Protein AF-A0A351A1B8-F1 (afdb_monomer)

Secondary structure (DSSP, 8-state):
---EEEEEEEEETTTTEEEEEEEETTS-TTSPPEEEEES-SEEEEEEETTEEEEEEE--HHHHHHTT-SPP-----

Solvent-accessible surface area (backbone atoms only — not comparable to full-atom values): 4937 Å² total; per-residue (Å²): 135,80,61,63,49,72,50,78,44,81,76,38,84,88,74,57,28,33,40,35,40,40,37,55,73,84,53,62,93,86,53,78,69,44,79,47,74,44,64,63,79,45,78,47,79,48,81,50,101,89,47,72,50,78,48,73,43,62,55,69,66,58,37,48,78,71,61,76,44,80,78,79,71,80,80,127

Nearest PDB structures (foldseek):
  3kar-assembly1_A  TM=4.940E-01  e=2.693E+00  Saccharomyces cerevisiae
  8c5u-assembly1_A  TM=3.296E-01  e=2.525E+00  Saccharomyces cerevisiae S288C
  8q63-assembly1_A  TM=3.062E-01  e=2.873E+00  Saccharomyces cerevisiae S288C
  5nfv-assembly1_A  TM=3.554E-01  e=8.088E+00  Francisella tularensis subsp. novicida U112

Foldseek 3Di:
DQQKDKDKDPLDPVLPWIKIWIDRNPDPPPDDIDIDIPSFPDWDWDQDPVGIDIDTHHPPVSCVVNVVDPDPPPDD

Radius of gyration: 16.52 Å; Cα contacts (8 Å, |Δi|>4): 102; chains: 1; bounding box: 57×29×32 Å

pLDDT: mean 70.59, std 9.15, range [39.0, 80.81]

Sequence (76 aa):
MSTKATLRYVVDEVSGTSAHLYEECLAPADFPAFLELSGVSEVSIDVTPHGTDVTVAIPRQLAAELGLLPLTVKQE

Mean predicted aligned error: 11.26 Å

Structure (mmCIF, N/CA/C/O backbone):
data_AF-A0A351A1B8-F1
#
_entry.id   AF-A0A351A1B8-F1
#
loop_
_atom_site.group_PDB
_atom_site.id
_atom_site.type_symbol
_atom_site.label_atom_id
_atom_site.label_alt_id
_atom_site.label_comp_id
_atom_site.label_asym_id
_atom_site.label_entity_id
_atom_site.label_seq_id
_atom_site.pdbx_PDB_ins_code
_atom_site.Cartn_x
_atom_site.Cartn_y
_atom_site.Cartn_z
_atom_site.occupancy
_atom_site.B_iso_or_equiv
_atom_site.auth_seq_id
_atom_site.auth_comp_id
_atom_site.auth_asym_id
_atom_site.auth_atom_id
_atom_site.pdbx_PDB_model_num
ATOM 1 N N . MET A 1 1 ? 23.309 14.604 -3.245 1.00 44.91 1 MET A N 1
ATOM 2 C CA . MET A 1 1 ? 22.213 14.725 -4.228 1.00 44.91 1 MET A CA 1
ATOM 3 C C . MET A 1 1 ? 21.496 13.388 -4.233 1.00 44.91 1 MET A C 1
ATOM 5 O O . MET A 1 1 ? 22.126 12.405 -4.592 1.00 44.91 1 MET A O 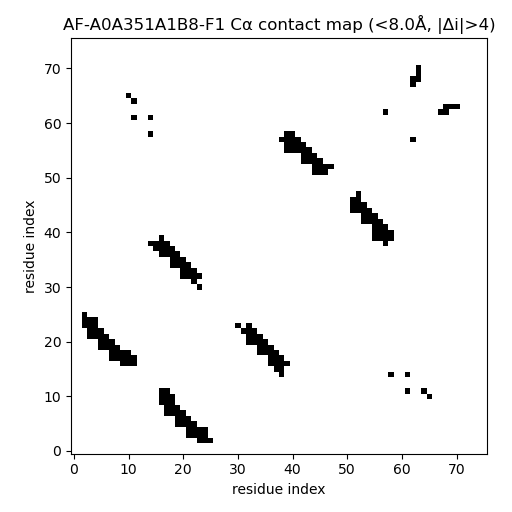1
ATOM 9 N N . SER A 1 2 ? 20.273 13.325 -3.701 1.00 47.44 2 SER A N 1
ATOM 10 C CA . SER A 1 2 ? 19.453 12.105 -3.743 1.00 47.44 2 SER A CA 1
ATOM 11 C C . SER A 1 2 ? 18.811 12.005 -5.125 1.00 47.44 2 SER A C 1
ATOM 13 O O . SER A 1 2 ? 18.312 13.011 -5.622 1.00 47.44 2 SER A O 1
ATOM 15 N N . THR A 1 3 ? 18.854 10.833 -5.751 1.00 63.69 3 THR A N 1
ATOM 16 C CA . THR A 1 3 ? 18.283 10.551 -7.084 1.00 63.69 3 THR A CA 1
ATOM 17 C C . THR A 1 3 ? 16.810 10.143 -7.034 1.00 63.69 3 THR A C 1
ATOM 19 O O . THR A 1 3 ? 16.200 9.887 -8.068 1.00 63.69 3 THR A O 1
ATOM 22 N N . LYS A 1 4 ? 16.237 10.135 -5.826 1.00 61.34 4 LYS A N 1
ATOM 23 C CA . LYS A 1 4 ? 14.862 9.736 -5.537 1.00 61.34 4 LYS A CA 1
ATOM 24 C C . LYS A 1 4 ? 13.935 10.941 -5.537 1.00 61.34 4 LYS A C 1
ATOM 26 O O . LYS A 1 4 ? 14.144 11.859 -4.738 1.00 61.34 4 LYS A O 1
ATOM 31 N N . ALA A 1 5 ? 12.893 10.904 -6.362 1.00 62.28 5 ALA A N 1
ATOM 32 C CA . ALA A 1 5 ? 11.700 11.702 -6.121 1.00 62.28 5 ALA A CA 1
ATOM 33 C C . ALA A 1 5 ? 10.805 10.918 -5.170 1.00 62.28 5 ALA A C 1
ATOM 35 O O . ALA A 1 5 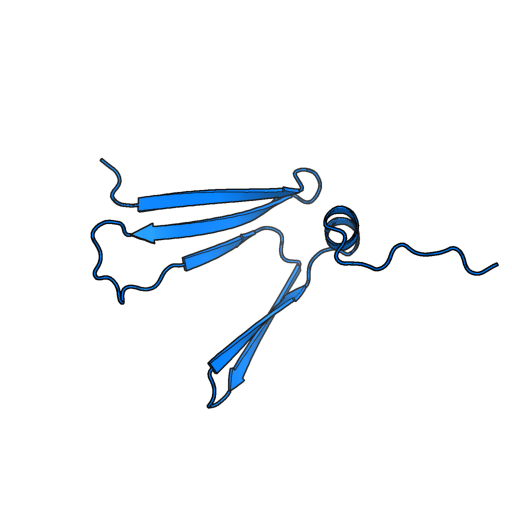? 10.516 9.740 -5.382 1.00 62.28 5 ALA A O 1
ATOM 36 N N . THR A 1 6 ? 10.382 11.576 -4.099 1.00 59.38 6 THR A N 1
ATOM 37 C CA . THR A 1 6 ? 9.429 11.004 -3.160 1.00 59.38 6 THR A CA 1
ATOM 38 C C . THR A 1 6 ? 8.237 11.925 -3.060 1.00 59.38 6 THR A C 1
ATOM 40 O O . THR A 1 6 ? 8.372 13.149 -2.988 1.00 59.38 6 THR A O 1
ATOM 43 N N . LEU A 1 7 ? 7.055 11.327 -3.055 1.00 66.44 7 LEU A N 1
ATOM 44 C CA . LEU A 1 7 ? 5.829 12.043 -2.787 1.00 66.44 7 LEU A CA 1
ATOM 45 C C . LEU A 1 7 ? 5.122 11.334 -1.638 1.00 66.44 7 LEU A C 1
ATOM 47 O O . LEU A 1 7 ? 4.675 10.191 -1.742 1.00 66.44 7 LEU A O 1
ATOM 51 N N . ARG A 1 8 ? 5.121 12.017 -0.493 1.00 62.56 8 ARG A N 1
ATOM 52 C CA . ARG A 1 8 ? 4.526 11.529 0.744 1.00 62.56 8 ARG A CA 1
ATOM 53 C C . ARG A 1 8 ? 3.098 12.036 0.834 1.00 62.56 8 ARG A C 1
ATOM 55 O O . ARG A 1 8 ? 2.877 13.236 0.969 1.00 62.56 8 ARG A O 1
ATOM 62 N N . TYR A 1 9 ? 2.154 11.109 0.839 1.00 62.41 9 TYR A N 1
ATOM 63 C CA . TYR A 1 9 ? 0.777 11.370 1.220 1.00 62.41 9 TYR A CA 1
ATOM 64 C C . TYR A 1 9 ? 0.611 10.969 2.688 1.00 62.41 9 TYR A C 1
ATOM 66 O O . TYR A 1 9 ? 0.704 9.794 3.053 1.00 62.41 9 TYR A O 1
ATOM 74 N N . VAL A 1 10 ? 0.409 11.957 3.560 1.00 59.56 10 VAL A N 1
ATOM 75 C CA . VAL A 1 10 ? -0.083 11.696 4.917 1.00 59.56 10 VAL A CA 1
ATOM 76 C C . VAL A 1 10 ? -1.589 11.551 4.797 1.00 59.56 10 VAL A C 1
ATOM 78 O O . VAL A 1 10 ? -2.269 12.491 4.397 1.00 59.56 10 VAL A O 1
ATOM 81 N N . VAL A 1 11 ? -2.071 10.339 5.045 1.00 63.84 11 VAL A N 1
ATOM 82 C CA . VAL A 1 11 ? -3.471 9.977 4.831 1.00 63.84 11 VAL A CA 1
ATOM 83 C C . VAL A 1 11 ? -4.260 10.190 6.127 1.00 63.84 11 VAL A C 1
ATOM 85 O O . VAL A 1 11 ? -5.401 10.628 6.058 1.00 63.84 11 VAL A O 1
ATOM 88 N N . ASP A 1 12 ? -3.625 9.982 7.289 1.00 63.78 12 ASP A N 1
ATOM 89 C CA . ASP A 1 12 ? -4.158 10.340 8.608 1.00 63.78 12 ASP A CA 1
ATOM 90 C C . ASP A 1 12 ? -3.051 10.329 9.688 1.00 63.78 12 ASP A C 1
ATOM 92 O O . ASP A 1 12 ? -2.312 9.352 9.839 1.00 63.78 12 ASP A O 1
ATOM 96 N N . GLU A 1 13 ? -2.930 11.419 10.453 1.00 64.69 13 GLU A N 1
ATOM 97 C CA . GLU A 1 13 ? -1.974 11.540 11.565 1.00 64.69 13 GLU A CA 1
ATOM 98 C C . GLU A 1 13 ? -2.419 10.775 12.824 1.00 64.69 13 GLU A C 1
ATOM 100 O O . GLU A 1 13 ? -1.570 10.385 13.626 1.00 64.69 13 GLU A O 1
ATOM 105 N N . VAL A 1 14 ? -3.722 10.523 12.995 1.00 65.19 14 VAL A N 1
ATOM 106 C CA . VAL A 1 14 ? -4.302 9.872 14.180 1.00 65.19 14 VAL A CA 1
ATOM 107 C C . VAL A 1 14 ? -4.069 8.361 14.154 1.00 65.19 14 VAL A C 1
ATOM 109 O O . VAL A 1 14 ? -3.665 7.784 15.163 1.00 65.19 14 VAL A O 1
ATOM 112 N N . SER A 1 15 ? -4.268 7.708 13.007 1.00 61.84 15 SER A N 1
ATOM 113 C CA . SER A 1 15 ? -3.960 6.283 12.808 1.00 61.84 15 SER A CA 1
ATOM 114 C C . SER A 1 15 ? -2.488 6.013 12.494 1.00 61.84 15 SER A C 1
ATOM 116 O O . SER A 1 15 ? -2.068 4.856 12.498 1.00 61.84 15 SER A O 1
ATOM 118 N N . GLY A 1 16 ? -1.699 7.054 12.203 1.00 66.56 16 GLY A N 1
ATOM 119 C CA . GLY A 1 16 ? -0.307 6.920 11.770 1.00 66.56 16 GLY A CA 1
ATOM 120 C C . GLY A 1 16 ? -0.156 6.315 10.370 1.00 66.56 16 GLY A C 1
ATOM 121 O O . GLY A 1 16 ? 0.942 5.886 10.001 1.00 66.56 16 GLY A O 1
ATOM 122 N N . THR A 1 17 ? -1.238 6.272 9.587 1.00 71.38 17 THR A N 1
ATOM 123 C CA . THR A 1 17 ? -1.229 5.674 8.252 1.00 71.38 17 THR A CA 1
ATOM 124 C C . THR A 1 17 ? -0.668 6.648 7.227 1.00 71.38 17 THR A C 1
ATOM 126 O O . THR A 1 17 ? -1.103 7.796 7.100 1.00 71.38 17 THR A O 1
ATOM 129 N N . SER A 1 18 ? 0.311 6.187 6.452 1.00 74.44 18 SER A N 1
ATOM 130 C CA . SER A 1 18 ? 0.909 6.998 5.393 1.00 74.44 18 SER A CA 1
ATOM 131 C C . SER A 1 18 ? 1.182 6.176 4.149 1.00 74.44 18 SER A C 1
ATOM 133 O O . SER A 1 18 ? 1.512 4.995 4.244 1.00 74.44 18 SER A O 1
ATOM 135 N N . ALA A 1 19 ? 1.057 6.833 2.999 1.00 74.00 19 ALA A N 1
ATOM 136 C CA . ALA A 1 19 ? 1.410 6.287 1.704 1.00 74.00 19 ALA A CA 1
ATOM 137 C C . ALA A 1 19 ? 2.591 7.078 1.139 1.00 74.00 19 ALA A C 1
ATOM 139 O O . ALA A 1 19 ? 2.564 8.309 1.076 1.00 74.00 19 ALA A O 1
ATOM 140 N N . HIS A 1 20 ? 3.657 6.381 0.767 1.00 75.19 20 HIS A N 1
ATOM 141 C CA . HIS A 1 20 ? 4.859 6.986 0.203 1.00 75.19 20 HIS A CA 1
ATOM 142 C C . HIS A 1 20 ? 5.081 6.386 -1.172 1.00 75.19 20 HIS A C 1
ATOM 144 O O . HIS A 1 20 ? 5.325 5.188 -1.300 1.00 75.19 20 HIS A O 1
ATOM 150 N N . LEU A 1 21 ? 4.985 7.226 -2.199 1.00 74.81 21 LEU A N 1
ATOM 151 C CA . LEU A 1 21 ? 5.380 6.857 -3.549 1.00 74.81 21 LEU A CA 1
ATOM 152 C C . LEU A 1 21 ? 6.827 7.297 -3.751 1.00 74.81 21 LEU A C 1
ATOM 154 O O . LEU A 1 21 ? 7.157 8.467 -3.528 1.00 74.81 21 LEU A O 1
ATOM 158 N N . TYR A 1 22 ? 7.682 6.372 -4.164 1.00 80.81 22 TYR A N 1
ATOM 159 C CA . TYR A 1 22 ? 9.050 6.676 -4.550 1.00 80.81 22 TYR A CA 1
ATOM 160 C C . TYR A 1 22 ? 9.330 6.196 -5.968 1.00 80.81 22 TYR A C 1
ATOM 162 O O . TYR A 1 22 ? 8.996 5.077 -6.359 1.00 80.81 22 TYR A O 1
ATOM 170 N N . GLU A 1 23 ? 9.958 7.086 -6.724 1.00 78.06 23 GLU A N 1
ATOM 171 C CA . GLU A 1 23 ? 10.395 6.869 -8.094 1.00 78.06 23 GLU A CA 1
ATOM 172 C C . GLU A 1 23 ? 11.870 7.264 -8.197 1.00 78.06 23 GLU A C 1
ATOM 174 O O . GLU A 1 23 ? 12.337 8.221 -7.565 1.00 78.06 23 GLU A O 1
ATOM 179 N N . GLU A 1 24 ? 12.625 6.501 -8.979 1.00 78.75 24 GLU A N 1
ATOM 180 C CA . GLU A 1 24 ? 14.039 6.766 -9.195 1.00 78.75 24 GLU A CA 1
ATOM 181 C C . GLU A 1 24 ? 14.200 7.622 -10.459 1.00 78.75 24 GLU A C 1
ATOM 183 O O . GLU A 1 24 ? 14.104 7.128 -11.577 1.00 78.75 24 GLU A O 1
ATOM 188 N N . CYS A 1 25 ? 14.457 8.923 -10.295 1.00 71.44 25 CYS A N 1
ATOM 189 C CA . CYS A 1 25 ? 14.393 9.907 -11.388 1.00 71.44 25 CYS A CA 1
ATOM 190 C C . CYS A 1 25 ? 15.438 9.710 -12.491 1.00 71.44 25 CYS A C 1
ATOM 192 O O . CYS A 1 25 ? 15.338 10.316 -13.556 1.00 71.44 25 CYS A O 1
ATOM 194 N N . LEU A 1 26 ? 16.497 8.952 -12.205 1.00 78.50 26 LEU A N 1
ATOM 195 C CA . LEU A 1 26 ? 17.551 8.632 -13.168 1.00 78.50 26 LEU A CA 1
ATOM 196 C C . LEU A 1 26 ? 17.374 7.246 -13.792 1.00 78.50 26 LEU A C 1
ATOM 198 O O . LEU A 1 26 ? 18.221 6.827 -14.583 1.00 78.50 26 LEU A O 1
ATOM 202 N N . ALA A 1 27 ? 16.322 6.520 -13.416 1.00 75.69 27 ALA A N 1
ATOM 203 C CA . ALA A 1 27 ? 16.056 5.211 -13.965 1.00 75.69 27 ALA A CA 1
ATOM 204 C C . ALA A 1 27 ? 15.317 5.306 -15.315 1.00 75.69 27 ALA A C 1
ATOM 206 O O . ALA A 1 27 ? 14.688 6.321 -15.621 1.00 75.69 27 ALA A O 1
ATOM 207 N N . PRO A 1 28 ? 15.426 4.264 -16.155 1.00 79.25 28 PRO A N 1
ATOM 208 C CA . PRO A 1 28 ? 14.643 4.141 -17.381 1.00 79.25 28 PRO A CA 1
ATOM 209 C C . PRO A 1 28 ? 13.130 4.287 -17.147 1.00 79.25 28 PRO A C 1
ATOM 211 O O . PRO A 1 28 ? 12.637 4.002 -16.061 1.00 79.25 28 PRO A O 1
ATOM 214 N N . ALA A 1 29 ? 12.377 4.688 -18.175 1.00 77.00 29 ALA A N 1
ATOM 215 C CA . ALA A 1 29 ? 10.928 4.917 -18.068 1.00 77.00 29 ALA A CA 1
ATOM 216 C C . ALA A 1 29 ? 10.105 3.648 -17.753 1.00 77.00 29 ALA A C 1
ATOM 218 O O . ALA A 1 29 ? 8.949 3.747 -17.357 1.00 77.00 29 ALA A O 1
ATOM 219 N N . ASP A 1 30 ? 10.683 2.464 -17.953 1.00 80.06 30 ASP A N 1
ATOM 220 C CA . ASP A 1 30 ? 10.123 1.160 -17.591 1.00 80.06 30 ASP A CA 1
ATOM 221 C C .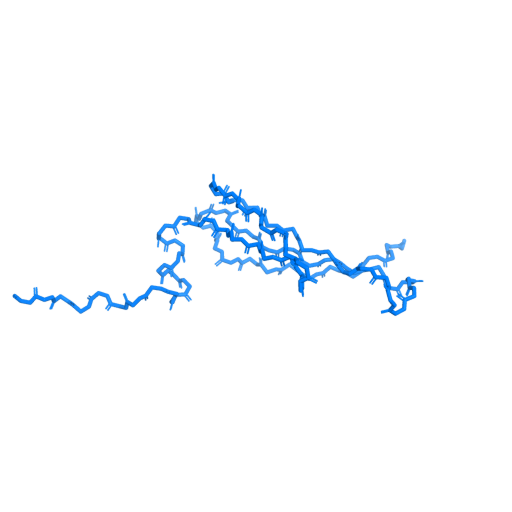 ASP A 1 30 ? 10.554 0.689 -16.193 1.00 80.06 30 ASP A C 1
ATOM 223 O O . ASP A 1 30 ? 10.180 -0.403 -15.759 1.00 80.06 30 ASP A O 1
ATOM 227 N N . PHE A 1 31 ? 11.334 1.496 -15.470 1.00 76.44 31 PHE A N 1
ATOM 228 C CA . PHE A 1 31 ? 11.729 1.175 -14.111 1.00 76.44 31 PHE A CA 1
ATOM 229 C C . PHE A 1 31 ? 10.522 1.263 -13.167 1.00 76.44 31 PHE A C 1
ATOM 231 O O . PHE A 1 31 ? 9.749 2.220 -13.242 1.00 76.44 31 PHE A O 1
ATOM 238 N N . PRO A 1 32 ? 10.339 0.291 -12.258 1.00 73.31 32 PRO A N 1
ATOM 239 C CA . PRO A 1 32 ? 9.187 0.290 -11.371 1.00 73.31 32 PRO A CA 1
ATOM 240 C C . PRO A 1 32 ? 9.165 1.514 -10.447 1.00 73.31 32 PRO A C 1
ATOM 242 O O . PRO A 1 32 ? 10.166 1.843 -9.809 1.00 73.31 32 PRO A O 1
ATOM 245 N N . ALA A 1 33 ? 7.995 2.137 -10.318 1.00 75.50 33 ALA A N 1
ATOM 246 C CA . ALA A 1 33 ? 7.682 2.977 -9.170 1.00 75.50 33 ALA A CA 1
ATOM 247 C C . ALA A 1 33 ? 7.268 2.087 -7.994 1.00 75.50 33 ALA A C 1
ATOM 249 O O . ALA A 1 33 ? 6.721 0.996 -8.178 1.00 75.50 33 ALA A O 1
ATOM 250 N N . PHE A 1 34 ? 7.497 2.562 -6.778 1.00 75.19 34 PHE A N 1
ATOM 251 C CA . PHE A 1 34 ? 7.229 1.781 -5.584 1.00 75.19 34 PHE A CA 1
ATOM 252 C C . PHE A 1 34 ? 6.302 2.534 -4.639 1.00 75.19 34 PHE A C 1
ATOM 254 O O . PHE A 1 34 ? 6.495 3.720 -4.366 1.00 75.19 34 PHE A O 1
ATOM 261 N N . LEU A 1 35 ? 5.315 1.816 -4.110 1.00 75.69 35 LEU A N 1
ATOM 262 C CA . LEU A 1 35 ? 4.361 2.316 -3.132 1.00 75.69 35 LEU A CA 1
ATOM 263 C C . LEU A 1 35 ? 4.606 1.628 -1.789 1.00 75.69 35 LEU A C 1
ATOM 265 O O . LEU A 1 35 ? 4.485 0.410 -1.680 1.00 75.69 35 LEU A O 1
ATOM 269 N N . GLU A 1 36 ? 4.920 2.412 -0.766 1.00 76.06 36 GLU A N 1
ATOM 270 C CA . GLU A 1 36 ? 5.004 1.958 0.619 1.00 76.06 36 GLU A CA 1
ATOM 271 C C . GLU A 1 36 ? 3.774 2.432 1.394 1.00 76.06 36 GLU A C 1
ATOM 273 O O . GLU A 1 36 ? 3.423 3.613 1.364 1.00 76.06 36 GLU A O 1
ATOM 278 N N . LEU A 1 37 ? 3.123 1.499 2.089 1.00 76.25 37 LEU A N 1
ATOM 279 C CA . LEU A 1 37 ? 1.991 1.758 2.972 1.00 76.25 37 LEU A CA 1
ATOM 280 C C . LEU A 1 37 ? 2.379 1.364 4.398 1.00 76.25 37 LEU A C 1
ATOM 282 O O . LEU A 1 37 ? 2.741 0.216 4.651 1.00 76.25 37 LEU A O 1
ATOM 286 N N . SER A 1 38 ? 2.258 2.304 5.328 1.00 76.56 38 SER A N 1
ATOM 287 C CA . SER A 1 38 ? 2.530 2.097 6.757 1.00 76.56 38 SER A CA 1
ATOM 288 C C . SER A 1 38 ? 1.239 2.217 7.557 1.00 76.56 38 SER A C 1
A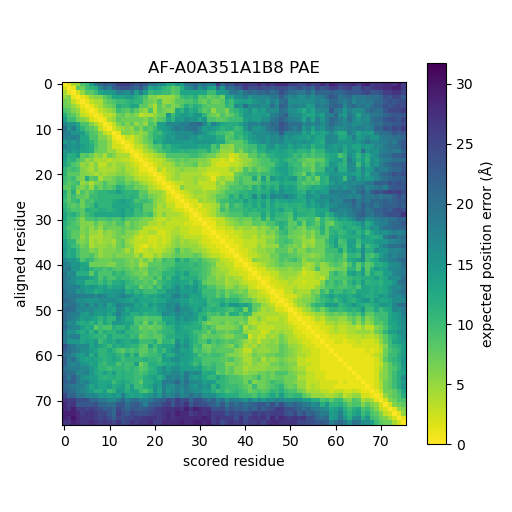TOM 290 O O . SER A 1 38 ? 0.383 3.006 7.177 1.00 76.56 38 SER A O 1
ATOM 292 N N . GLY A 1 39 ? 1.092 1.467 8.656 1.00 68.88 39 GLY A N 1
ATOM 293 C CA . GLY A 1 39 ? -0.133 1.472 9.482 1.00 68.88 39 GLY A CA 1
ATOM 294 C C . GLY A 1 39 ? -1.228 0.495 9.025 1.00 68.88 39 GLY A C 1
ATOM 295 O O . GLY A 1 39 ? -2.363 0.562 9.488 1.00 68.88 39 GLY A O 1
ATOM 296 N N . VAL A 1 40 ? -0.893 -0.427 8.122 1.00 71.12 40 VAL A N 1
ATOM 297 C CA . VAL A 1 40 ? -1.805 -1.459 7.615 1.00 71.12 40 VAL A CA 1
ATOM 298 C C . VAL A 1 40 ? -1.957 -2.593 8.634 1.00 71.12 40 VAL A C 1
ATOM 300 O O . VAL A 1 40 ? -0.960 -3.061 9.183 1.00 71.12 40 VAL A O 1
ATOM 303 N N . SER A 1 41 ? -3.188 -3.061 8.871 1.00 71.38 41 SER A N 1
ATOM 304 C CA . SER A 1 41 ? -3.440 -4.168 9.808 1.00 71.38 41 SER A CA 1
ATOM 305 C C . SER A 1 41 ? -3.276 -5.546 9.169 1.00 71.38 41 SER A C 1
ATOM 307 O O . SER A 1 41 ? -2.857 -6.484 9.840 1.00 71.38 41 SER A O 1
ATOM 309 N N . GLU A 1 42 ? -3.611 -5.676 7.885 1.00 73.94 42 GLU A N 1
ATOM 310 C CA . GLU A 1 42 ? -3.509 -6.926 7.128 1.00 73.94 42 GLU A CA 1
ATOM 311 C C . GLU A 1 42 ? -3.337 -6.628 5.632 1.00 73.94 42 GLU A C 1
ATOM 313 O O . GLU A 1 42 ? -3.910 -5.671 5.107 1.00 73.94 42 GLU A O 1
ATOM 318 N N . VAL A 1 43 ? -2.539 -7.447 4.944 1.00 77.88 43 VAL A N 1
ATOM 319 C CA . VAL A 1 43 ? -2.324 -7.373 3.494 1.00 77.88 43 VAL A CA 1
ATOM 320 C C . VAL A 1 43 ? -2.598 -8.744 2.894 1.00 77.88 43 VAL A C 1
ATOM 322 O O . VAL A 1 43 ? -2.024 -9.737 3.337 1.00 77.88 43 VAL A O 1
ATOM 325 N N . SER A 1 44 ? -3.430 -8.780 1.855 1.00 78.88 44 SER A N 1
ATOM 326 C CA . SER A 1 44 ? -3.633 -9.951 1.005 1.00 78.88 44 SER A CA 1
ATOM 327 C C . SER A 1 44 ? -3.171 -9.632 -0.410 1.00 78.88 44 SER A C 1
ATOM 329 O O . SER A 1 44 ? -3.546 -8.603 -0.975 1.00 78.88 44 SER A O 1
ATOM 331 N N . ILE A 1 45 ? -2.359 -10.520 -0.979 1.00 78.81 45 ILE A N 1
ATOM 332 C CA . ILE A 1 45 ? -1.856 -10.415 -2.349 1.00 78.81 45 ILE A CA 1
ATOM 333 C C . ILE A 1 45 ? -2.424 -11.594 -3.125 1.00 78.81 45 ILE A C 1
ATOM 335 O O . ILE A 1 45 ? -2.160 -12.741 -2.763 1.00 78.81 45 ILE A O 1
ATOM 339 N N . ASP A 1 46 ? -3.175 -11.306 -4.183 1.00 77.62 46 ASP A N 1
ATOM 340 C CA . ASP A 1 46 ? -3.638 -12.315 -5.129 1.00 77.62 46 ASP A CA 1
ATOM 341 C C . ASP A 1 46 ? -2.938 -12.111 -6.475 1.00 77.62 46 ASP A C 1
ATOM 343 O O . ASP A 1 46 ? -2.871 -10.999 -7.003 1.00 77.62 46 ASP A O 1
ATOM 347 N N . VAL A 1 47 ? -2.357 -13.182 -7.012 1.00 78.06 47 VAL A N 1
ATOM 348 C CA . VAL A 1 47 ? -1.599 -13.147 -8.266 1.00 78.06 47 VAL A CA 1
ATOM 349 C C . VAL A 1 47 ? -2.377 -13.932 -9.304 1.00 78.06 47 VAL A C 1
ATOM 351 O O . VAL A 1 47 ? -2.450 -15.160 -9.258 1.00 78.06 47 VAL A O 1
ATOM 354 N N . THR A 1 48 ? -2.923 -13.216 -10.279 1.00 75.88 48 THR A N 1
ATOM 355 C CA . THR A 1 48 ? -3.679 -13.798 -11.383 1.00 75.88 48 THR A CA 1
ATOM 356 C C . THR A 1 48 ? -2.854 -13.775 -12.675 1.00 75.88 48 THR A C 1
ATOM 358 O O . THR A 1 48 ? -1.912 -12.989 -12.811 1.00 75.88 48 THR A O 1
ATOM 361 N N . PRO A 1 49 ? -3.219 -14.575 -13.693 1.00 73.88 49 PRO A N 1
ATOM 362 C CA . PRO A 1 49 ? -2.609 -14.486 -15.022 1.00 73.88 49 PRO A CA 1
ATOM 363 C C . PRO A 1 49 ? -2.761 -13.113 -15.702 1.00 73.88 49 PRO A C 1
ATOM 365 O O . PRO A 1 49 ? -2.085 -12.851 -16.695 1.00 73.88 49 PRO A O 1
ATOM 368 N N . HIS A 1 50 ? -3.653 -12.254 -15.201 1.00 78.19 50 HIS A N 1
ATOM 369 C CA . HIS A 1 50 ? -3.928 -10.922 -15.742 1.00 78.19 50 HIS A CA 1
ATOM 370 C C . HIS A 1 50 ? -3.244 -9.793 -14.960 1.00 78.19 50 HIS A C 1
ATOM 372 O O . HIS A 1 50 ? -3.314 -8.642 -15.385 1.00 78.19 50 HIS A O 1
ATOM 378 N N . GLY A 1 51 ? -2.573 -10.108 -13.849 1.00 75.94 51 GLY A N 1
ATOM 379 C CA . GLY A 1 51 ? -1.926 -9.128 -12.984 1.00 75.94 51 GLY A CA 1
ATOM 380 C C . GLY A 1 51 ? -2.048 -9.480 -11.504 1.00 75.94 51 GLY A C 1
ATOM 381 O O . GLY A 1 51 ? -2.575 -10.531 -11.135 1.00 75.94 51 GLY A O 1
ATOM 382 N N . THR A 1 52 ? -1.549 -8.583 -10.662 1.00 76.94 52 THR A N 1
ATOM 383 C CA . THR A 1 52 ? -1.555 -8.739 -9.205 1.00 76.94 52 THR A CA 1
ATOM 384 C C . THR A 1 52 ? -2.565 -7.785 -8.589 1.00 76.94 52 THR A C 1
ATOM 386 O O . THR A 1 52 ? -2.447 -6.573 -8.772 1.00 76.94 52 THR A O 1
ATOM 389 N N . ASP A 1 53 ? -3.492 -8.327 -7.808 1.00 74.75 53 ASP A N 1
ATOM 390 C CA . ASP A 1 53 ? -4.415 -7.552 -6.991 1.00 74.75 53 ASP A CA 1
ATOM 391 C C . ASP A 1 53 ? -3.884 -7.489 -5.554 1.00 74.75 53 ASP A C 1
ATOM 393 O O . ASP A 1 53 ? -3.546 -8.503 -4.937 1.00 74.75 53 ASP A O 1
ATOM 397 N N . VAL A 1 54 ? -3.799 -6.278 -5.001 1.00 72.56 54 VAL A N 1
ATOM 398 C CA . VAL A 1 54 ? -3.372 -6.049 -3.615 1.00 72.56 54 VAL A CA 1
ATOM 399 C C . VAL A 1 54 ? -4.559 -5.517 -2.828 1.00 72.56 54 VAL A C 1
ATOM 401 O O . VAL A 1 54 ? -5.043 -4.416 -3.080 1.00 72.56 54 VAL A O 1
ATOM 404 N N . THR A 1 55 ? -5.021 -6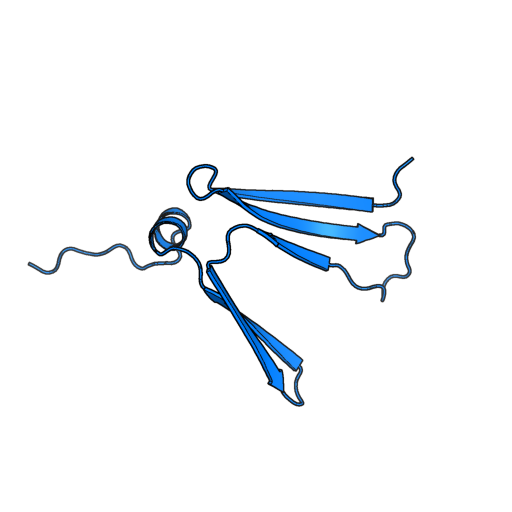.299 -1.855 1.00 73.38 55 THR A N 1
ATOM 405 C CA . THR A 1 55 ? -6.066 -5.885 -0.917 1.00 73.38 55 THR A CA 1
ATOM 406 C C . THR A 1 55 ? -5.423 -5.510 0.411 1.00 73.38 55 THR A C 1
ATOM 408 O O . THR A 1 55 ? -4.694 -6.298 1.013 1.00 73.38 55 THR A O 1
ATOM 411 N N . VAL A 1 56 ? -5.704 -4.294 0.872 1.00 74.12 56 VAL A N 1
ATOM 412 C CA . VAL A 1 56 ? -5.132 -3.716 2.090 1.00 74.12 56 VAL A CA 1
ATOM 413 C C . VAL A 1 56 ? -6.256 -3.503 3.094 1.00 74.12 56 VAL A C 1
ATOM 415 O O . VAL A 1 56 ? -7.179 -2.728 2.839 1.00 74.12 56 VAL A O 1
ATOM 418 N N . ALA A 1 57 ? -6.186 -4.175 4.243 1.00 75.81 57 ALA A N 1
ATOM 419 C CA . ALA A 1 57 ? -7.091 -3.899 5.347 1.00 75.81 57 ALA A CA 1
ATOM 420 C C . ALA A 1 57 ? -6.591 -2.673 6.114 1.00 75.81 57 ALA A C 1
ATOM 422 O O . ALA A 1 57 ? -5.484 -2.662 6.661 1.00 75.81 57 ALA A O 1
ATOM 423 N N . ILE A 1 58 ? -7.427 -1.642 6.164 1.00 71.12 58 ILE A N 1
ATOM 424 C CA . ILE A 1 58 ? -7.178 -0.429 6.941 1.00 71.12 58 ILE A CA 1
ATOM 425 C C . ILE A 1 58 ? -8.153 -0.342 8.119 1.00 71.12 58 ILE A C 1
ATOM 427 O O . ILE A 1 58 ? -9.271 -0.867 8.033 1.00 71.12 58 ILE A O 1
ATOM 431 N N . PRO A 1 59 ? -7.783 0.346 9.215 1.00 75.75 59 PRO A N 1
ATOM 432 C CA . PRO A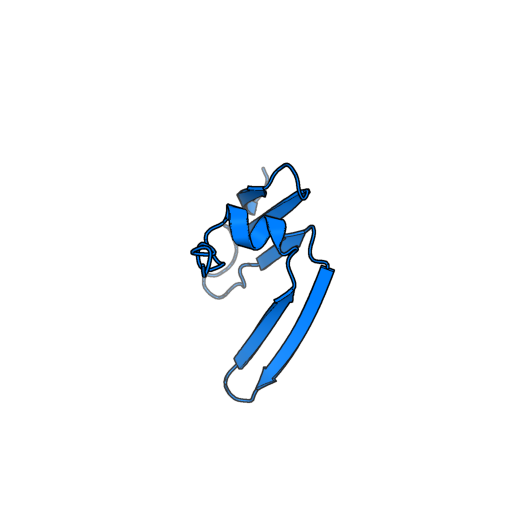 1 59 ? -8.711 0.615 10.302 1.00 75.75 59 PRO A CA 1
ATOM 433 C C . PR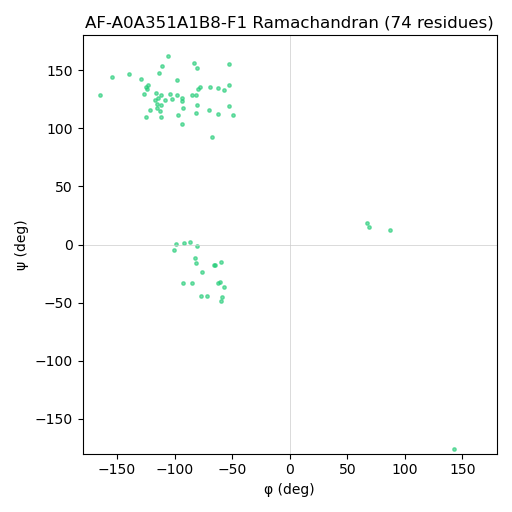O A 1 59 ? -9.999 1.274 9.794 1.00 75.75 59 PRO A C 1
ATOM 435 O O . PRO A 1 59 ? -9.972 2.200 8.984 1.00 75.75 59 PRO A O 1
ATOM 438 N N . ARG A 1 60 ? -11.153 0.833 10.307 1.00 78.00 60 ARG A N 1
ATOM 439 C CA . ARG A 1 60 ? -12.462 1.371 9.896 1.00 78.00 60 ARG A CA 1
ATOM 440 C C . ARG A 1 60 ? -12.566 2.887 10.107 1.00 78.00 60 ARG A C 1
ATOM 442 O O . ARG A 1 60 ? -13.189 3.562 9.297 1.00 78.00 60 ARG A O 1
ATOM 449 N N . GLN A 1 61 ? -11.973 3.403 11.186 1.00 74.75 61 GLN A N 1
ATOM 450 C CA . GLN A 1 61 ? -11.942 4.838 11.475 1.00 74.75 61 GLN A CA 1
ATOM 451 C C . GLN A 1 61 ? -11.242 5.613 10.353 1.00 74.75 61 GLN A C 1
ATOM 453 O O . GLN A 1 61 ? -11.823 6.550 9.818 1.00 74.75 61 GLN A O 1
ATOM 458 N N . LEU A 1 62 ? -10.067 5.147 9.928 1.00 70.00 62 LEU A N 1
ATOM 459 C CA . LEU A 1 62 ? -9.341 5.727 8.804 1.00 70.00 62 LEU A CA 1
ATOM 460 C C . LEU A 1 62 ? -10.171 5.689 7.514 1.00 70.00 62 LEU A C 1
ATOM 462 O O . LEU A 1 62 ? -10.288 6.684 6.808 1.00 70.00 62 LEU A O 1
ATOM 466 N N . ALA A 1 63 ? -10.808 4.554 7.220 1.00 78.00 63 ALA A N 1
ATOM 467 C CA . ALA A 1 63 ? -11.676 4.440 6.049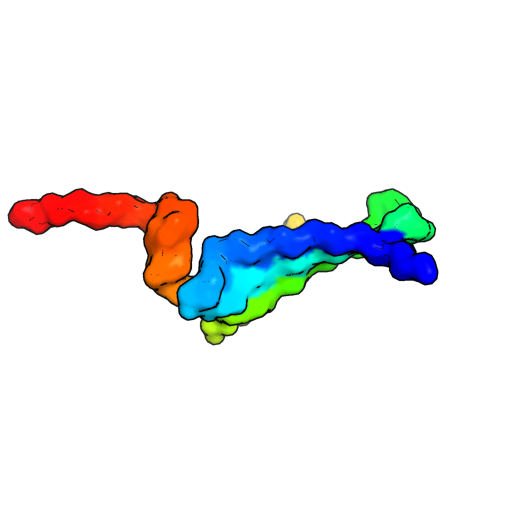 1.00 78.00 63 ALA A CA 1
ATOM 468 C C . ALA A 1 63 ? -12.861 5.431 6.087 1.00 78.00 63 ALA A C 1
ATOM 470 O O . ALA A 1 63 ? -13.299 5.907 5.039 1.00 78.00 63 ALA A O 1
ATOM 471 N N . ALA A 1 64 ? -13.376 5.759 7.278 1.00 77.50 64 ALA A N 1
ATOM 472 C CA . ALA A 1 64 ? -14.417 6.770 7.453 1.00 77.50 64 ALA A CA 1
ATOM 473 C C . ALA A 1 64 ? -13.885 8.195 7.233 1.00 77.50 64 ALA A C 1
ATOM 475 O O . ALA A 1 64 ? -14.526 8.973 6.531 1.00 77.50 64 ALA A O 1
ATOM 476 N N . GLU A 1 65 ? -12.718 8.526 7.790 1.00 70.06 65 GLU A N 1
ATOM 477 C CA . GLU A 1 65 ? -12.073 9.840 7.639 1.00 70.06 65 GLU A CA 1
ATOM 478 C C . GLU A 1 65 ? -11.717 10.142 6.176 1.00 70.06 65 GLU A C 1
ATOM 480 O O . GLU A 1 65 ? -11.850 11.276 5.721 1.00 70.06 65 GLU A O 1
ATOM 485 N N . LEU A 1 66 ? -11.377 9.106 5.406 1.00 67.94 66 LEU A N 1
ATOM 486 C CA . LEU A 1 66 ? -11.124 9.196 3.966 1.00 67.94 66 LEU A CA 1
ATOM 487 C C . LEU A 1 66 ? -12.388 9.202 3.098 1.00 67.94 66 LEU A C 1
ATOM 489 O O . LEU A 1 66 ? -12.285 9.263 1.874 1.00 67.94 66 LEU A O 1
ATOM 493 N N . GLY A 1 67 ? -13.580 9.101 3.693 1.00 76.44 67 GLY A N 1
ATOM 494 C CA . GLY A 1 67 ? -14.844 9.051 2.952 1.00 76.44 67 GLY A CA 1
ATOM 495 C C . GLY A 1 67 ? -15.027 7.784 2.106 1.00 76.44 67 GLY A C 1
ATOM 496 O O . GLY A 1 67 ? -15.852 7.769 1.196 1.00 76.44 67 GLY A O 1
ATOM 497 N N . LEU A 1 68 ? -14.268 6.721 2.392 1.00 77.12 68 LEU A N 1
ATOM 498 C CA . LEU A 1 68 ? -14.345 5.432 1.691 1.00 77.12 68 LEU A CA 1
ATOM 499 C C . LEU A 1 68 ? -15.487 4.555 2.212 1.00 77.12 68 LEU A C 1
ATOM 501 O O . LEU A 1 68 ? -15.876 3.581 1.570 1.00 77.12 68 LEU A O 1
ATOM 505 N N . LEU A 1 69 ? -16.021 4.884 3.389 1.00 79.94 69 LEU A N 1
ATOM 506 C CA . LEU A 1 69 ? -17.213 4.252 3.932 1.00 79.94 69 LEU A CA 1
ATOM 507 C C . LEU A 1 69 ? -18.446 5.109 3.643 1.00 79.94 69 LEU A C 1
ATOM 509 O O . LEU A 1 69 ? -18.381 6.335 3.764 1.00 79.94 69 LEU A O 1
ATOM 513 N N . PRO A 1 70 ? -19.595 4.487 3.329 1.00 78.12 70 PRO A N 1
ATOM 514 C CA . PRO A 1 70 ? -20.844 5.221 3.242 1.00 78.12 70 PRO A CA 1
ATOM 515 C C . PRO A 1 70 ? -21.117 5.920 4.576 1.00 78.12 70 PRO A C 1
ATOM 517 O O . PRO A 1 70 ? -21.008 5.309 5.647 1.00 78.12 70 PRO A O 1
ATOM 520 N N . LEU A 1 71 ? -21.489 7.203 4.503 1.00 65.00 71 LEU A N 1
ATOM 521 C CA . LEU A 1 71 ? -22.004 7.939 5.653 1.00 65.00 71 LEU A CA 1
ATOM 522 C C . LEU A 1 71 ? -23.139 7.101 6.227 1.00 65.00 71 LEU A C 1
ATOM 524 O O . LEU A 1 71 ? -24.094 6.779 5.520 1.00 65.00 71 LEU A O 1
ATOM 528 N N . THR A 1 72 ? -23.000 6.676 7.480 1.00 61.69 72 THR A N 1
ATOM 529 C CA . THR A 1 72 ? -24.038 5.880 8.126 1.00 61.69 72 THR A CA 1
ATOM 530 C C . THR A 1 72 ? -25.234 6.802 8.309 1.00 61.69 72 THR A C 1
ATOM 532 O O . THR A 1 72 ? -25.306 7.556 9.277 1.00 61.69 72 THR A O 1
ATOM 535 N N . VAL A 1 73 ? -26.152 6.803 7.342 1.00 52.34 73 VAL A N 1
ATOM 536 C CA . VAL A 1 73 ? -27.478 7.374 7.538 1.00 52.34 73 VAL A CA 1
ATOM 537 C C . VAL A 1 73 ? -28.070 6.528 8.652 1.00 52.34 73 VAL A C 1
ATOM 539 O O . VAL A 1 73 ? -28.231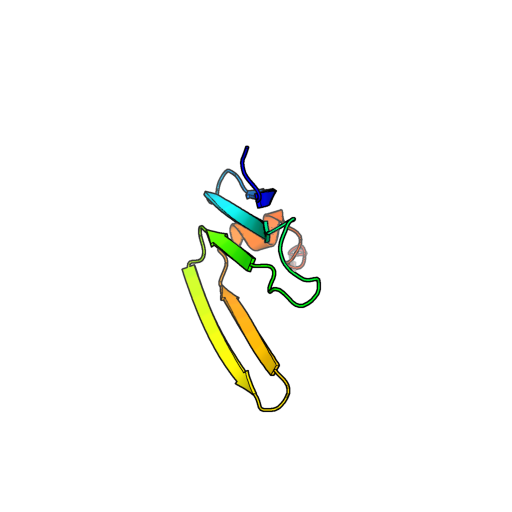 5.320 8.478 1.00 52.34 73 VAL A O 1
ATOM 542 N N . LYS A 1 74 ? -28.274 7.127 9.831 1.00 47.09 74 LYS A N 1
ATOM 543 C CA . LYS A 1 74 ? -28.996 6.476 10.924 1.00 47.09 74 LYS A CA 1
ATOM 544 C C . LYS A 1 74 ? -30.290 5.922 10.331 1.00 47.09 74 LYS A C 1
ATOM 546 O O . LYS A 1 74 ? -31.132 6.699 9.894 1.00 47.09 74 LYS A O 1
ATOM 551 N N . GLN A 1 75 ? -30.398 4.601 10.260 1.00 46.97 75 GLN A N 1
ATOM 552 C CA . GLN A 1 75 ? -31.687 3.960 10.073 1.00 46.97 75 GLN A CA 1
ATOM 553 C C . GLN A 1 75 ? -32.440 4.168 11.389 1.00 46.97 75 GLN A C 1
ATOM 555 O O . GLN A 1 75 ? -31.938 3.765 12.442 1.00 46.97 75 GLN A O 1
ATOM 560 N N . GLU A 1 76 ? -33.541 4.920 11.315 1.00 39.00 76 GLU A N 1
ATOM 561 C CA . GLU A 1 76 ? -34.561 5.021 12.370 1.00 39.00 76 GLU A CA 1
ATOM 562 C C . GLU A 1 76 ? -35.137 3.648 12.729 1.00 39.00 76 GLU A C 1
ATOM 564 O O . GLU A 1 76 ? -35.311 2.816 11.806 1.00 39.00 76 GLU A O 1
#